Protein AF-A0A1B3LPW2-F1 (afdb_monomer_lite)

Radius of gyration: 14.61 Å; chains: 1; bounding box: 35×30×32 Å

Sequence (91 aa):
MATAPKDLSALEAATPTLIKKLAKMTKTLTPE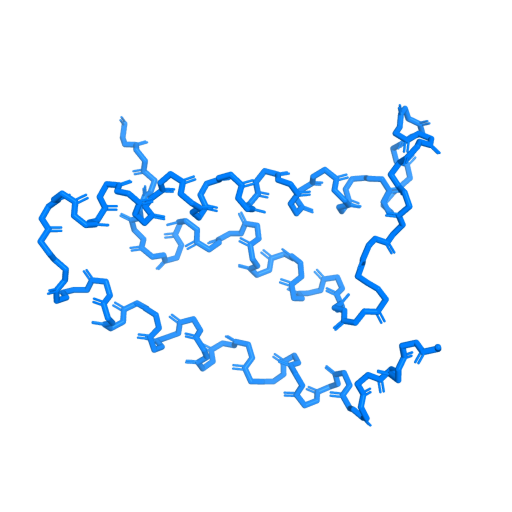EMQVLSEIVESAAIYTKLVQAHEEGDGDIVFMKPKSVHSTIKMKKAYANLSKKLGLEKK

Structure (mmCIF, N/CA/C/O backbone):
data_AF-A0A1B3LPW2-F1
#
_entry.id   AF-A0A1B3LPW2-F1
#
loop_
_atom_site.group_PDB
_atom_site.id
_atom_site.type_symbol
_atom_site.label_atom_id
_atom_site.label_alt_id
_atom_site.label_comp_id
_atom_site.label_asym_id
_atom_site.label_entity_id
_atom_site.label_seq_id
_atom_site.pdbx_PDB_ins_code
_atom_site.Cartn_x
_atom_site.Cartn_y
_atom_site.Cartn_z
_atom_site.occupancy
_atom_site.B_iso_or_equiv
_atom_site.auth_seq_id
_atom_site.auth_comp_id
_atom_site.auth_asym_id
_atom_site.auth_atom_id
_atom_site.pdbx_PDB_model_num
ATOM 1 N N . MET A 1 1 ? 22.897 -11.986 -2.408 1.00 34.09 1 MET A N 1
ATOM 2 C CA . MET A 1 1 ? 22.239 -11.522 -3.649 1.00 34.09 1 MET A CA 1
ATOM 3 C C . MET A 1 1 ? 20.737 -11.598 -3.422 1.00 34.09 1 MET A C 1
ATOM 5 O O . MET A 1 1 ? 20.262 -12.679 -3.105 1.00 34.09 1 MET A O 1
ATOM 9 N N . ALA A 1 2 ? 20.012 -10.478 -3.471 1.00 43.97 2 ALA A N 1
ATOM 10 C CA . ALA A 1 2 ? 18.553 -10.499 -3.364 1.00 43.97 2 ALA A CA 1
ATOM 11 C C . ALA A 1 2 ? 17.982 -11.004 -4.695 1.00 43.97 2 ALA A C 1
ATOM 13 O O . ALA A 1 2 ? 18.202 -10.388 -5.737 1.00 43.97 2 ALA A O 1
ATOM 14 N N . THR A 1 3 ? 17.318 -12.157 -4.677 1.00 45.81 3 THR A N 1
ATOM 15 C CA . THR A 1 3 ? 16.611 -12.698 -5.840 1.00 45.81 3 THR A CA 1
ATOM 16 C C . THR A 1 3 ? 15.519 -11.716 -6.247 1.00 45.81 3 THR A C 1
ATOM 18 O O . THR A 1 3 ? 14.588 -11.489 -5.474 1.00 45.81 3 THR A O 1
ATOM 21 N N . ALA A 1 4 ? 15.632 -11.132 -7.441 1.00 52.72 4 ALA A N 1
ATOM 22 C CA . ALA A 1 4 ? 14.557 -10.343 -8.025 1.00 52.72 4 ALA A CA 1
ATOM 23 C C . ALA A 1 4 ? 13.247 -11.161 -8.017 1.00 52.72 4 ALA A C 1
ATOM 25 O O . ALA A 1 4 ? 13.293 -12.359 -8.319 1.00 52.72 4 ALA A O 1
ATOM 26 N N . PRO A 1 5 ? 12.094 -10.567 -7.648 1.00 54.53 5 PRO A N 1
ATOM 27 C CA . PRO A 1 5 ? 10.810 -11.234 -7.718 1.00 54.53 5 PRO A CA 1
ATOM 28 C C . PRO A 1 5 ? 10.635 -11.804 -9.115 1.00 54.53 5 PRO A C 1
ATOM 30 O O . PRO A 1 5 ? 10.814 -11.090 -10.101 1.00 54.53 5 PRO A O 1
ATOM 33 N N . LYS A 1 6 ? 10.288 -13.091 -9.185 1.00 62.16 6 LYS A N 1
ATOM 34 C CA . LYS A 1 6 ? 10.183 -13.836 -10.444 1.00 62.16 6 LYS A CA 1
ATOM 35 C C . LYS A 1 6 ? 9.152 -13.256 -11.420 1.00 62.16 6 LYS A C 1
ATOM 37 O O . LYS A 1 6 ? 9.190 -13.636 -12.580 1.00 62.16 6 LYS A O 1
ATOM 42 N N . ASP A 1 7 ? 8.271 -12.351 -10.979 1.00 72.38 7 ASP A N 1
ATOM 43 C CA . ASP A 1 7 ? 7.284 -11.716 -11.850 1.00 72.38 7 ASP A CA 1
ATOM 44 C C . ASP A 1 7 ? 6.750 -10.381 -11.273 1.00 72.38 7 ASP A C 1
ATOM 46 O O . ASP A 1 7 ? 5.844 -10.343 -10.433 1.00 72.38 7 ASP A O 1
ATOM 50 N N . LEU A 1 8 ? 7.339 -9.255 -11.697 1.00 71.88 8 LEU A N 1
ATOM 51 C CA . LEU A 1 8 ? 6.893 -7.907 -11.302 1.00 71.88 8 LEU A CA 1
ATOM 52 C C . LEU A 1 8 ? 5.482 -7.587 -11.819 1.00 71.88 8 LEU A C 1
ATOM 54 O O . LEU A 1 8 ? 4.751 -6.829 -11.178 1.00 71.88 8 LEU A O 1
ATOM 58 N N . SER A 1 9 ? 5.077 -8.181 -12.942 1.00 74.75 9 SER A N 1
ATOM 59 C CA . SER A 1 9 ? 3.743 -8.000 -13.515 1.00 74.75 9 SER A CA 1
ATOM 60 C C . SER A 1 9 ? 2.679 -8.700 -12.672 1.00 74.75 9 SER A C 1
ATOM 62 O O . SER A 1 9 ? 1.623 -8.117 -12.415 1.00 74.75 9 SER A O 1
ATOM 64 N N . ALA A 1 10 ? 2.974 -9.897 -12.158 1.00 77.44 10 ALA A N 1
ATOM 65 C CA . ALA A 1 10 ? 2.092 -10.578 -11.211 1.00 77.44 10 ALA A CA 1
ATOM 66 C C . ALA A 1 10 ? 1.917 -9.781 -9.902 1.00 77.44 10 ALA A C 1
ATOM 68 O O . ALA A 1 10 ? 0.805 -9.676 -9.379 1.00 77.44 10 ALA A O 1
ATOM 69 N N . LEU A 1 11 ? 2.993 -9.167 -9.393 1.00 76.38 11 LEU A N 1
ATOM 70 C CA . LEU A 1 11 ? 2.935 -8.299 -8.209 1.00 76.38 11 LEU A CA 1
ATOM 71 C C . LEU A 1 11 ? 2.097 -7.037 -8.452 1.00 76.38 11 LEU A C 1
ATOM 73 O O . LEU A 1 11 ? 1.254 -6.678 -7.622 1.00 76.38 11 LEU A O 1
ATOM 77 N N . GLU A 1 12 ? 2.273 -6.383 -9.600 1.00 79.62 12 GLU A N 1
ATOM 78 C CA . GLU A 1 12 ? 1.475 -5.217 -9.987 1.00 79.62 12 GLU A CA 1
ATOM 79 C C . GLU A 1 12 ? -0.019 -5.573 -10.103 1.00 79.62 12 GLU A C 1
ATOM 81 O O . GLU A 1 12 ? -0.868 -4.849 -9.578 1.00 79.62 12 GLU A O 1
ATOM 86 N N . ALA A 1 13 ? -0.346 -6.731 -10.686 1.00 81.56 13 ALA A N 1
ATOM 87 C CA . ALA A 1 13 ? -1.721 -7.222 -10.796 1.00 81.56 13 ALA A CA 1
ATOM 88 C C . ALA A 1 13 ? -2.346 -7.591 -9.435 1.00 81.56 13 ALA A C 1
ATOM 90 O O . ALA A 1 13 ? -3.543 -7.386 -9.218 1.00 81.56 13 ALA A O 1
ATOM 91 N N . ALA A 1 14 ? -1.548 -8.096 -8.489 1.00 83.44 14 ALA A N 1
ATOM 92 C CA . ALA A 1 14 ? -2.003 -8.444 -7.141 1.00 83.44 14 ALA A CA 1
ATOM 93 C C . ALA A 1 14 ? -2.174 -7.223 -6.216 1.00 83.44 14 ALA A C 1
ATOM 95 O O . ALA A 1 14 ? -2.969 -7.263 -5.270 1.00 83.44 14 ALA A O 1
ATOM 96 N N . THR A 1 15 ? -1.468 -6.126 -6.501 1.00 81.62 15 THR A N 1
ATOM 97 C CA . THR A 1 15 ? -1.486 -4.876 -5.722 1.00 81.62 15 THR A CA 1
ATOM 98 C C . THR A 1 15 ? -2.904 -4.353 -5.420 1.00 81.62 15 THR A C 1
ATOM 100 O O . THR A 1 15 ? -3.207 -4.117 -4.248 1.00 81.62 15 THR A O 1
ATOM 103 N N . PRO A 1 16 ? -3.833 -4.205 -6.389 1.00 82.94 16 PRO A N 1
ATOM 104 C CA . PRO A 1 16 ? -5.196 -3.749 -6.092 1.00 82.94 16 PRO A CA 1
ATOM 105 C C . PRO A 1 16 ? -5.971 -4.703 -5.173 1.00 82.94 16 PRO A C 1
ATOM 107 O O . PRO A 1 16 ? -6.746 -4.250 -4.329 1.00 82.94 16 PRO A O 1
ATOM 110 N N . THR A 1 17 ? -5.759 -6.013 -5.301 1.00 86.69 17 THR A N 1
ATOM 111 C CA . THR A 1 17 ? -6.402 -7.021 -4.446 1.00 86.69 17 THR A CA 1
ATOM 112 C C . THR A 1 17 ? -5.900 -6.929 -3.007 1.00 86.69 17 THR A C 1
ATOM 114 O O . THR A 1 17 ? -6.702 -7.007 -2.075 1.00 86.69 17 THR A O 1
ATOM 117 N N . LEU A 1 18 ? -4.598 -6.706 -2.812 1.00 82.56 18 LEU A N 1
ATOM 118 C CA . LEU A 1 18 ? -4.009 -6.477 -1.490 1.00 82.56 18 LEU A CA 1
ATOM 119 C C . LEU A 1 18 ? -4.585 -5.220 -0.830 1.00 82.56 18 LEU A C 1
ATOM 121 O O . LEU A 1 18 ? -5.026 -5.284 0.315 1.00 82.56 18 LEU A O 1
ATOM 125 N N . ILE A 1 19 ? -4.682 -4.114 -1.572 1.00 84.25 19 ILE A N 1
ATOM 126 C CA . ILE A 1 19 ? -5.277 -2.865 -1.070 1.00 84.25 19 ILE A CA 1
ATOM 127 C C . ILE A 1 19 ? -6.736 -3.082 -0.648 1.00 84.25 19 ILE A C 1
ATOM 129 O O . ILE A 1 19 ? -7.139 -2.624 0.417 1.00 84.25 19 ILE A O 1
ATOM 133 N N . LYS A 1 20 ? -7.526 -3.827 -1.435 1.00 85.25 20 LYS A N 1
ATOM 134 C CA . LYS A 1 20 ? -8.911 -4.171 -1.067 1.00 85.25 20 LYS A CA 1
ATOM 135 C C . LYS A 1 20 ? -8.989 -4.995 0.220 1.00 85.25 20 LYS A C 1
ATOM 137 O O . LYS A 1 20 ? -9.880 -4.758 1.032 1.00 85.25 20 LYS A O 1
ATOM 142 N N . LYS A 1 21 ? -8.084 -5.962 0.409 1.00 85.88 21 LYS A N 1
ATOM 143 C CA . LYS A 1 21 ? -8.029 -6.764 1.643 1.00 85.88 21 LYS A CA 1
ATOM 144 C C . LYS A 1 21 ? -7.679 -5.895 2.848 1.00 85.88 21 LYS A C 1
ATOM 146 O O . LYS A 1 21 ? -8.387 -5.967 3.847 1.00 85.88 21 LYS A O 1
ATOM 151 N N . LEU A 1 22 ? -6.675 -5.028 2.717 1.00 82.88 22 LEU A N 1
ATOM 152 C CA . LEU A 1 22 ? -6.315 -4.060 3.755 1.00 82.88 22 LEU A CA 1
ATOM 153 C C . LEU A 1 22 ? -7.503 -3.154 4.100 1.00 82.88 22 LEU A C 1
ATOM 155 O O . LEU A 1 22 ? -7.855 -3.058 5.266 1.00 82.88 22 LEU A O 1
ATOM 159 N N . ALA A 1 23 ? -8.207 -2.607 3.105 1.00 84.12 23 ALA A N 1
ATOM 160 C CA . ALA A 1 23 ? -9.398 -1.776 3.317 1.00 84.12 23 ALA A CA 1
ATOM 161 C C . ALA A 1 23 ? -10.561 -2.512 4.005 1.00 84.12 23 ALA A C 1
ATOM 163 O O . ALA A 1 23 ? -11.437 -1.890 4.601 1.00 84.12 23 ALA A O 1
ATOM 164 N N . LYS A 1 24 ? -10.622 -3.843 3.890 1.00 85.94 24 LYS A N 1
ATOM 165 C CA . LYS A 1 24 ? -11.600 -4.651 4.626 1.00 85.94 24 LYS A CA 1
ATOM 166 C C . LYS A 1 24 ? -11.160 -4.860 6.074 1.00 85.94 24 LYS A C 1
ATOM 168 O O . LYS A 1 24 ? -12.004 -4.794 6.957 1.00 85.94 24 LYS A O 1
ATOM 173 N N . MET A 1 25 ? -9.866 -5.086 6.301 1.00 82.75 25 MET A N 1
ATOM 174 C CA . MET A 1 25 ? -9.294 -5.238 7.642 1.00 82.75 25 MET A CA 1
ATOM 175 C C . MET A 1 25 ? -9.333 -3.930 8.431 1.00 82.75 25 MET A C 1
ATOM 177 O O . MET A 1 25 ? -9.594 -3.963 9.624 1.00 82.75 25 MET A O 1
ATOM 181 N N . THR A 1 26 ? -9.165 -2.772 7.785 1.00 83.31 26 THR A N 1
ATOM 182 C CA . THR A 1 26 ? -9.248 -1.480 8.485 1.00 83.31 26 THR A CA 1
ATOM 183 C C . THR A 1 26 ? -10.615 -1.226 9.114 1.00 83.31 26 THR A C 1
ATOM 185 O O . THR A 1 26 ? -10.699 -0.552 10.131 1.00 83.31 26 THR A O 1
ATOM 188 N N . LYS A 1 27 ? -11.685 -1.821 8.573 1.00 83.06 27 LYS A N 1
ATOM 189 C CA . LYS A 1 27 ? -13.046 -1.709 9.126 1.00 83.06 27 LYS A CA 1
ATOM 190 C C . LYS A 1 27 ? -13.263 -2.496 10.417 1.00 83.06 27 LYS A C 1
ATOM 192 O O . LYS A 1 27 ? -14.288 -2.299 11.059 1.00 83.06 27 LYS A O 1
ATOM 197 N N . THR A 1 28 ? -12.368 -3.422 10.752 1.00 86.31 28 THR A N 1
ATOM 198 C CA . THR A 1 28 ? -12.471 -4.249 11.962 1.00 86.31 28 THR A CA 1
ATOM 199 C C . THR A 1 28 ? -11.532 -3.787 13.070 1.00 86.31 28 THR A C 1
ATOM 201 O O . THR A 1 28 ? -11.511 -4.413 14.122 1.00 86.31 28 THR A O 1
ATOM 204 N N . LEU A 1 29 ? -10.738 -2.741 12.826 1.00 84.38 29 LEU A N 1
ATOM 205 C CA . LEU A 1 29 ? -9.802 -2.198 13.803 1.00 84.38 29 LEU A CA 1
ATOM 206 C C . LEU A 1 29 ? -10.532 -1.332 14.823 1.00 84.38 29 LEU A C 1
ATOM 208 O O . LEU A 1 29 ? -11.490 -0.624 14.497 1.00 84.38 29 LEU A O 1
ATOM 212 N N . THR A 1 30 ? -10.033 -1.357 16.050 1.00 88.38 30 THR A N 1
ATOM 213 C CA . THR A 1 30 ? -10.405 -0.379 17.070 1.00 88.38 30 THR A CA 1
ATOM 214 C C . THR A 1 30 ? -9.860 1.011 16.701 1.00 88.38 30 THR A C 1
ATOM 216 O O . THR A 1 30 ? -8.936 1.123 15.889 1.00 88.38 30 THR A O 1
ATOM 219 N N . PRO A 1 31 ? -10.394 2.100 17.282 1.00 84.25 31 PRO A N 1
ATOM 220 C CA . PRO A 1 31 ? -9.905 3.453 17.007 1.00 84.25 31 PRO A CA 1
ATOM 221 C C . PRO A 1 31 ? -8.402 3.637 17.276 1.00 84.25 31 PRO A C 1
ATOM 223 O O . PRO A 1 31 ? -7.718 4.307 16.505 1.00 84.25 31 PRO A O 1
ATOM 226 N N . GLU A 1 32 ? -7.880 3.003 18.328 1.00 85.00 32 GLU A N 1
ATOM 227 C CA . GLU A 1 32 ? -6.464 3.060 18.717 1.00 85.00 32 GLU A CA 1
ATOM 228 C C . GLU A 1 32 ? -5.575 2.335 17.697 1.00 85.00 32 GLU A C 1
ATOM 230 O O . GLU A 1 32 ? -4.577 2.880 17.223 1.00 85.00 32 GLU A O 1
ATOM 235 N N . GLU A 1 33 ? -5.976 1.135 17.273 1.00 85.50 33 GLU A N 1
ATOM 236 C CA . GLU A 1 33 ? -5.276 0.384 16.225 1.00 85.50 33 GLU A CA 1
ATOM 237 C C . GLU A 1 33 ? -5.336 1.101 14.872 1.00 85.50 33 GLU A C 1
ATOM 239 O O . GLU A 1 33 ? -4.369 1.080 14.107 1.00 85.50 33 GLU A O 1
ATOM 244 N N . MET A 1 34 ? -6.457 1.765 14.575 1.00 84.31 34 MET A N 1
ATOM 245 C CA . MET A 1 34 ? -6.616 2.557 13.360 1.00 84.31 34 MET A CA 1
ATOM 246 C C . MET A 1 34 ? -5.676 3.766 13.354 1.00 84.31 34 MET A C 1
ATOM 248 O O . MET A 1 34 ? -5.108 4.085 12.309 1.00 84.31 34 MET A O 1
ATOM 252 N N . GLN A 1 35 ? -5.457 4.400 14.509 1.00 82.81 35 GLN A N 1
ATOM 253 C CA . GLN A 1 35 ? -4.509 5.503 14.648 1.00 82.81 35 GLN A CA 1
ATOM 254 C C . GLN A 1 35 ? -3.063 5.040 14.422 1.00 82.81 35 GLN A C 1
ATOM 256 O O . GLN A 1 35 ? -2.346 5.651 13.628 1.00 82.81 35 GLN A O 1
ATOM 261 N N . VAL A 1 36 ? -2.655 3.927 15.037 1.00 85.31 36 VAL A N 1
ATOM 262 C CA . VAL A 1 36 ? -1.314 3.352 14.825 1.00 85.31 36 VAL A CA 1
ATOM 263 C C . VAL A 1 36 ? -1.120 2.943 13.362 1.00 85.31 36 VAL A C 1
ATOM 265 O O . VAL A 1 36 ? -0.089 3.245 12.757 1.00 85.31 36 VAL A O 1
ATOM 268 N N . LEU A 1 37 ? -2.122 2.305 12.749 1.00 83.75 37 LEU A N 1
ATOM 269 C CA . LEU A 1 37 ? -2.062 1.939 11.335 1.00 83.75 37 LEU A CA 1
ATOM 270 C C . LEU A 1 37 ? -1.966 3.173 10.428 1.00 83.75 37 LEU A C 1
ATOM 272 O O . LEU A 1 37 ? -1.223 3.146 9.448 1.00 83.75 37 LEU A O 1
ATOM 276 N N . SER A 1 38 ? -2.689 4.245 10.751 1.00 82.56 38 SER A N 1
ATOM 277 C CA . SER A 1 38 ? -2.618 5.516 10.027 1.00 82.56 38 SER A CA 1
ATOM 278 C C . SER A 1 38 ? -1.197 6.067 10.013 1.00 82.56 38 SER A C 1
ATOM 280 O O . SER A 1 38 ? -0.675 6.372 8.944 1.00 82.56 38 SER A O 1
ATOM 282 N N . GLU A 1 39 ? -0.539 6.128 11.170 1.00 83.69 39 GLU A N 1
ATOM 283 C CA . GLU A 1 39 ? 0.826 6.653 11.293 1.00 83.69 39 GLU A CA 1
ATOM 284 C C . GLU A 1 39 ? 1.845 5.800 10.524 1.00 83.69 39 GLU A C 1
ATOM 286 O O . GLU A 1 39 ? 2.714 6.333 9.827 1.00 83.69 39 GLU A O 1
ATOM 291 N N . ILE A 1 40 ? 1.699 4.471 10.570 1.00 84.81 40 ILE A N 1
ATOM 292 C CA . ILE A 1 40 ? 2.538 3.545 9.795 1.00 84.81 40 ILE A CA 1
ATOM 293 C C . ILE A 1 40 ? 2.346 3.771 8.291 1.00 84.81 40 ILE A C 1
ATOM 295 O O . ILE A 1 40 ? 3.325 3.862 7.543 1.00 84.81 40 ILE A O 1
ATOM 299 N N . VAL A 1 41 ? 1.095 3.854 7.832 1.00 84.62 41 VAL A N 1
ATOM 300 C CA . VAL A 1 41 ? 0.770 4.000 6.406 1.00 84.62 41 VAL A CA 1
ATOM 301 C C . VAL A 1 41 ? 1.187 5.376 5.884 1.00 84.62 41 VAL A C 1
ATOM 303 O O . VAL A 1 41 ? 1.719 5.456 4.777 1.00 84.62 41 VAL A O 1
ATOM 306 N N . GLU A 1 42 ? 1.007 6.442 6.661 1.00 82.56 42 GLU A N 1
ATOM 307 C CA . GLU A 1 42 ? 1.469 7.793 6.318 1.00 82.56 42 GLU A CA 1
ATOM 308 C C . GLU A 1 42 ? 2.995 7.853 6.208 1.00 82.56 42 GLU A C 1
ATOM 310 O O . GLU A 1 42 ? 3.518 8.308 5.188 1.00 82.56 42 GLU A O 1
ATOM 315 N N . SER A 1 43 ? 3.717 7.319 7.197 1.00 80.94 43 SER A N 1
ATOM 316 C CA . SER A 1 43 ? 5.184 7.252 7.176 1.00 80.94 43 SER A CA 1
ATOM 317 C C . SER A 1 43 ? 5.701 6.470 5.960 1.00 80.94 43 SER A C 1
ATOM 319 O O . SER A 1 43 ? 6.570 6.941 5.216 1.00 80.94 43 SER A O 1
ATOM 321 N N . ALA A 1 44 ? 5.097 5.312 5.672 1.00 79.94 44 ALA A N 1
ATOM 322 C CA . ALA A 1 44 ? 5.436 4.507 4.501 1.00 79.94 44 ALA A CA 1
ATOM 323 C C . ALA A 1 44 ? 5.108 5.220 3.175 1.00 79.94 44 ALA A C 1
ATOM 325 O O . ALA A 1 44 ? 5.872 5.114 2.207 1.00 79.94 44 ALA A O 1
ATOM 326 N N . ALA A 1 45 ? 4.001 5.966 3.112 1.00 80.00 45 ALA A N 1
ATOM 327 C CA . ALA A 1 45 ? 3.615 6.738 1.935 1.00 80.00 45 ALA A CA 1
ATOM 328 C C . ALA A 1 45 ? 4.582 7.902 1.674 1.00 80.00 45 ALA A C 1
ATOM 330 O O . ALA A 1 45 ? 4.983 8.100 0.526 1.00 80.00 45 ALA A O 1
ATOM 331 N N . ILE A 1 46 ? 5.005 8.626 2.717 1.00 80.25 46 ILE A N 1
ATOM 332 C CA . ILE A 1 46 ? 6.014 9.695 2.623 1.00 80.25 46 ILE A CA 1
ATOM 333 C C . ILE A 1 46 ? 7.332 9.124 2.102 1.00 80.25 46 ILE A C 1
ATOM 335 O O . ILE A 1 46 ? 7.870 9.623 1.114 1.00 80.25 46 ILE A O 1
ATOM 339 N N . TYR A 1 47 ? 7.812 8.031 2.700 1.00 77.12 47 TYR A N 1
ATOM 340 C CA . TYR A 1 47 ? 9.038 7.378 2.247 1.00 77.12 47 TYR A CA 1
ATOM 341 C C . TYR A 1 47 ? 8.942 6.943 0.779 1.00 77.12 47 TYR A C 1
ATOM 343 O O . TYR A 1 47 ? 9.863 7.168 -0.005 1.00 77.12 47 TYR A O 1
ATOM 351 N N . THR A 1 48 ? 7.802 6.379 0.373 1.00 77.62 48 THR A N 1
ATOM 352 C CA . THR A 1 48 ? 7.582 5.960 -1.017 1.00 77.62 48 THR A CA 1
ATOM 353 C C . THR A 1 48 ? 7.577 7.146 -1.985 1.00 77.62 48 THR A C 1
ATOM 355 O O . THR A 1 48 ? 8.150 7.033 -3.068 1.00 77.62 48 THR A O 1
ATOM 358 N N . LYS A 1 49 ? 6.979 8.283 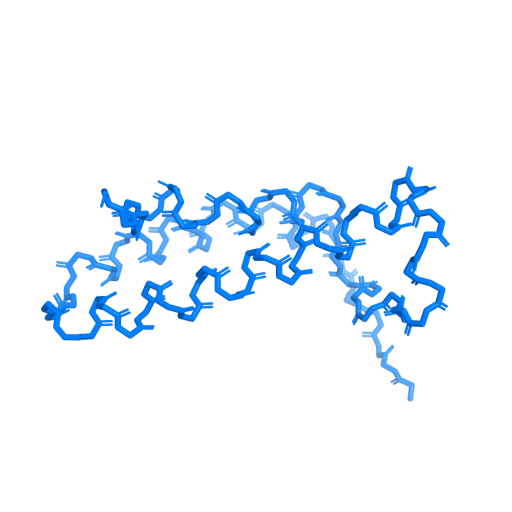-1.603 1.00 74.44 49 LYS A N 1
ATOM 359 C CA . LYS A 1 49 ? 7.003 9.520 -2.402 1.00 74.44 49 LYS A CA 1
ATOM 360 C C . LYS A 1 49 ? 8.424 10.056 -2.568 1.00 74.44 49 LYS A C 1
ATOM 362 O O . LYS A 1 49 ? 8.787 10.414 -3.679 1.00 74.44 49 LYS A O 1
ATOM 367 N N . LEU A 1 50 ? 9.234 10.047 -1.508 1.00 73.75 50 LEU A N 1
ATOM 368 C CA . LEU A 1 50 ? 10.639 10.472 -1.567 1.00 73.75 50 LEU A CA 1
ATOM 369 C C . LEU A 1 50 ? 11.473 9.573 -2.492 1.00 73.75 50 LEU A C 1
ATOM 371 O O . LEU A 1 50 ? 12.243 10.071 -3.307 1.00 73.75 50 LEU A O 1
ATOM 375 N N . VAL A 1 51 ? 11.281 8.249 -2.423 1.00 71.75 51 VAL A N 1
ATOM 376 C CA . VAL A 1 51 ? 11.927 7.309 -3.361 1.00 71.75 51 VAL A CA 1
ATOM 377 C C . VAL A 1 51 ? 11.479 7.576 -4.800 1.00 71.75 51 VAL A C 1
ATOM 379 O O . VAL A 1 51 ? 12.307 7.554 -5.706 1.00 71.75 51 VAL A O 1
ATOM 382 N N . GLN A 1 52 ? 10.183 7.814 -5.020 1.00 71.06 52 GLN A N 1
ATOM 383 C CA . GLN A 1 52 ? 9.647 8.096 -6.351 1.00 71.06 52 GLN A CA 1
ATOM 384 C C . GLN A 1 52 ? 10.203 9.411 -6.917 1.00 71.06 52 GLN A C 1
ATOM 386 O O . GLN A 1 52 ? 10.614 9.421 -8.070 1.00 71.06 52 GLN A O 1
ATOM 391 N N . ALA A 1 53 ? 10.255 10.484 -6.122 1.00 69.06 53 ALA A N 1
ATOM 392 C CA . ALA A 1 53 ? 10.798 11.777 -6.544 1.00 69.06 53 ALA A CA 1
ATOM 393 C C . ALA A 1 53 ? 12.269 11.658 -6.974 1.00 69.06 53 ALA A C 1
ATOM 395 O O . ALA A 1 53 ? 12.641 12.121 -8.049 1.00 69.06 53 ALA A O 1
ATOM 396 N N . HIS A 1 54 ? 13.079 10.927 -6.200 1.00 67.94 54 HIS A N 1
ATOM 397 C CA . HIS A 1 54 ? 14.460 10.618 -6.574 1.00 67.94 54 HIS A CA 1
ATOM 398 C C . HIS A 1 54 ? 14.554 9.838 -7.902 1.00 67.94 54 HIS A C 1
ATOM 400 O O . HIS A 1 54 ? 15.395 10.138 -8.744 1.00 67.94 54 HIS A O 1
ATOM 406 N N . GLU A 1 55 ? 13.686 8.845 -8.125 1.00 66.38 55 GLU A N 1
ATOM 407 C CA . GLU A 1 55 ? 13.657 8.084 -9.387 1.00 66.38 55 GLU A CA 1
ATOM 408 C C . GLU A 1 55 ? 13.155 8.899 -10.589 1.00 66.38 55 GLU A C 1
ATOM 410 O O . GLU A 1 55 ? 13.522 8.592 -11.723 1.00 66.38 55 GLU A O 1
ATOM 415 N N . GLU A 1 56 ? 12.333 9.923 -10.356 1.00 68.94 56 GLU A N 1
ATOM 416 C CA . GLU A 1 56 ? 11.809 10.838 -11.380 1.00 68.94 56 GLU A CA 1
ATOM 417 C C . GLU A 1 56 ? 12.773 12.004 -11.696 1.00 68.94 56 GLU A C 1
ATOM 419 O O . GLU A 1 56 ? 12.470 12.821 -12.565 1.00 68.94 56 GLU A O 1
ATOM 424 N N . GLY A 1 57 ? 13.960 12.037 -11.075 1.00 61.28 57 GLY A N 1
ATOM 425 C CA . GLY A 1 57 ? 15.045 12.964 -11.417 1.00 61.28 57 GLY A CA 1
ATOM 426 C C . GLY A 1 57 ? 15.251 14.123 -10.442 1.00 61.28 57 GLY A C 1
ATOM 427 O O . GLY A 1 57 ? 15.982 15.054 -10.775 1.00 61.28 57 GLY A O 1
ATOM 428 N N . ASP A 1 58 ? 14.645 14.077 -9.252 1.00 59.47 58 ASP A N 1
ATOM 429 C CA . ASP A 1 58 ? 14.878 15.071 -8.201 1.00 59.47 58 ASP A CA 1
ATOM 430 C C . ASP A 1 58 ? 16.276 14.856 -7.580 1.00 59.47 58 ASP A C 1
ATOM 432 O O . ASP A 1 58 ? 16.514 13.931 -6.794 1.00 59.47 58 ASP A O 1
ATOM 436 N N . GLY A 1 59 ? 17.240 15.663 -8.034 1.00 50.00 59 GLY A N 1
ATOM 437 C CA . GLY A 1 59 ? 18.682 15.468 -7.834 1.00 50.00 59 GLY A CA 1
ATOM 438 C C . GLY A 1 59 ? 19.199 15.686 -6.408 1.00 50.00 59 GLY A C 1
ATOM 439 O O . GLY A 1 59 ? 20.358 15.376 -6.140 1.00 50.00 59 GLY A O 1
ATOM 440 N N . ASP A 1 60 ? 18.363 16.164 -5.486 1.00 54.16 60 ASP A N 1
ATOM 441 C CA . ASP A 1 60 ? 18.776 16.500 -4.115 1.00 54.16 60 ASP A CA 1
ATOM 442 C C . ASP A 1 60 ? 18.845 15.291 -3.164 1.00 54.16 60 ASP A C 1
ATOM 444 O O . ASP A 1 60 ? 19.336 15.405 -2.039 1.00 54.16 60 ASP A O 1
ATOM 448 N N . ILE A 1 61 ? 18.428 14.095 -3.598 1.00 52.78 61 ILE A N 1
ATOM 449 C CA . ILE A 1 61 ? 18.417 12.886 -2.753 1.00 52.78 61 ILE A CA 1
ATOM 450 C C . ILE A 1 61 ? 19.521 11.892 -3.159 1.00 52.78 61 ILE A C 1
ATOM 452 O O . ILE A 1 61 ? 19.302 10.688 -3.247 1.00 52.78 61 ILE A O 1
ATOM 456 N N . VAL A 1 62 ? 20.748 12.384 -3.354 1.00 51.44 6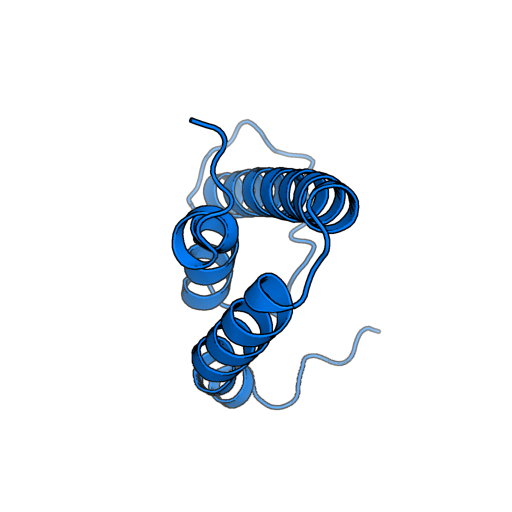2 VAL A N 1
ATOM 457 C CA . VAL A 1 62 ? 21.933 11.622 -3.824 1.00 51.44 62 VAL A CA 1
ATOM 458 C C . VAL A 1 62 ? 22.252 10.358 -2.989 1.00 51.44 62 VAL A C 1
ATOM 460 O O . VAL A 1 62 ? 22.933 9.446 -3.457 1.00 51.44 62 VAL A O 1
ATOM 463 N N . PHE A 1 63 ? 21.739 10.252 -1.757 1.00 50.91 63 PHE A N 1
ATOM 464 C CA . PHE A 1 63 ? 22.008 9.133 -0.841 1.00 50.91 63 PHE A CA 1
ATOM 465 C C . PHE A 1 63 ? 20.878 8.102 -0.693 1.00 50.91 63 PHE A C 1
ATOM 467 O O . PHE A 1 63 ? 21.083 7.078 -0.024 1.00 5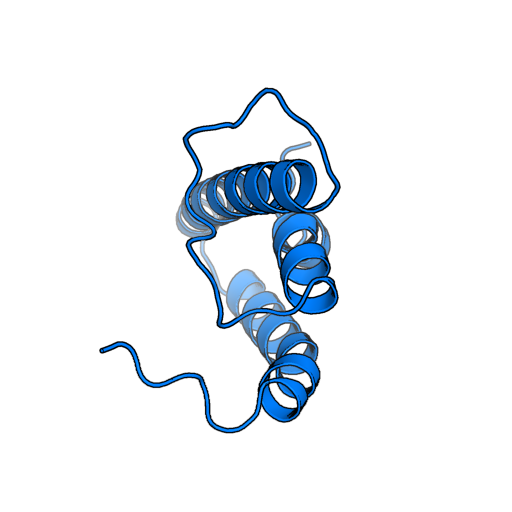0.91 63 PHE A O 1
ATOM 474 N N . MET A 1 64 ? 19.706 8.285 -1.314 1.00 50.91 64 MET A N 1
ATOM 475 C CA . MET A 1 64 ? 18.686 7.229 -1.304 1.00 50.91 64 MET A CA 1
ATOM 476 C C . MET A 1 64 ? 19.007 6.196 -2.380 1.00 50.91 64 MET A C 1
ATOM 478 O O . MET A 1 64 ? 18.511 6.246 -3.501 1.00 50.91 64 MET A O 1
ATOM 482 N N . LYS A 1 65 ? 19.816 5.190 -2.007 1.00 52.47 65 LYS A N 1
ATOM 483 C CA . LYS A 1 65 ? 19.897 3.940 -2.779 1.00 52.47 65 LYS A CA 1
ATOM 484 C C . LYS A 1 65 ? 18.467 3.506 -3.131 1.00 52.47 65 LYS A C 1
ATOM 486 O O . LYS A 1 65 ? 17.641 3.476 -2.211 1.00 52.47 65 LYS A O 1
ATOM 491 N N . PRO A 1 66 ? 18.166 3.137 -4.391 1.00 52.06 66 PRO A N 1
ATOM 492 C CA . PRO A 1 66 ? 16.850 2.634 -4.763 1.00 52.06 66 PRO A CA 1
ATOM 493 C C . PRO A 1 66 ? 16.592 1.350 -3.967 1.00 52.06 66 PRO A C 1
ATOM 495 O O . PRO A 1 66 ? 17.048 0.266 -4.324 1.00 52.06 66 PRO A O 1
ATOM 498 N N . LYS A 1 67 ? 15.924 1.470 -2.813 1.00 50.50 67 LYS A N 1
ATOM 499 C CA . LYS A 1 67 ? 15.772 0.351 -1.870 1.00 50.50 67 LYS A CA 1
ATOM 500 C C . LYS A 1 67 ? 14.784 -0.703 -2.354 1.00 50.50 67 LYS A C 1
ATOM 502 O O . LYS A 1 67 ? 14.713 -1.769 -1.756 1.00 50.50 67 LYS A O 1
ATOM 507 N N . SER A 1 68 ? 14.058 -0.456 -3.442 1.00 53.16 6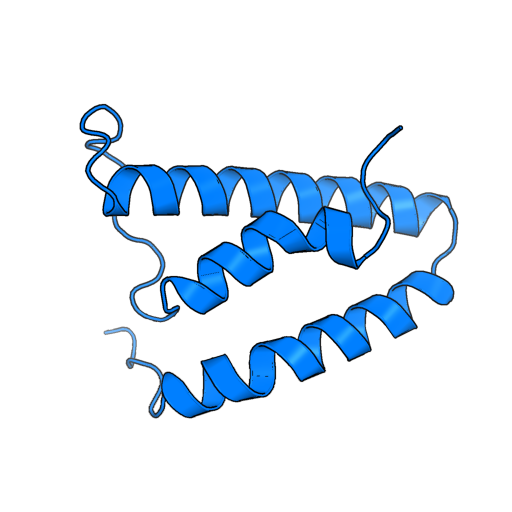8 SER A N 1
ATOM 508 C CA . SER A 1 68 ? 13.159 -1.455 -4.004 1.00 53.16 68 SER A CA 1
ATOM 509 C C . SER A 1 68 ? 13.324 -1.578 -5.513 1.00 53.16 68 SER A C 1
ATOM 511 O O . SER A 1 68 ? 12.520 -1.078 -6.299 1.00 53.16 68 SER A O 1
ATOM 513 N N . VAL A 1 69 ? 14.327 -2.367 -5.902 1.00 54.53 69 VAL A N 1
ATOM 514 C CA . VAL A 1 69 ? 14.453 -3.023 -7.220 1.00 54.53 69 VAL A CA 1
ATOM 515 C C . VAL A 1 69 ? 13.287 -3.991 -7.525 1.00 54.53 69 VAL A C 1
ATOM 517 O O . VAL A 1 69 ? 13.327 -4.746 -8.492 1.00 54.53 69 VAL A O 1
ATOM 520 N N . HIS A 1 70 ? 12.259 -4.033 -6.671 1.00 61.56 70 HIS A N 1
ATOM 521 C CA . HIS A 1 70 ? 11.207 -5.051 -6.646 1.00 61.56 70 HIS A CA 1
ATOM 522 C C . HIS A 1 70 ? 9.789 -4.467 -6.735 1.00 61.56 70 HIS A C 1
ATOM 524 O O . HIS A 1 70 ? 8.809 -5.184 -6.553 1.00 61.56 70 HIS A O 1
ATOM 530 N N . SER A 1 71 ? 9.661 -3.167 -7.005 1.00 65.44 71 SER A N 1
ATOM 531 C CA . SER A 1 71 ? 8.364 -2.496 -7.139 1.00 65.44 71 SER A CA 1
ATOM 532 C C . SER A 1 71 ? 8.379 -1.531 -8.313 1.00 65.44 71 SER A C 1
ATOM 534 O O . SER A 1 71 ? 9.266 -0.679 -8.399 1.00 65.44 71 SER A O 1
ATOM 536 N N . THR A 1 72 ? 7.384 -1.653 -9.190 1.00 76.50 72 THR A N 1
ATOM 537 C CA . THR A 1 72 ? 7.212 -0.773 -10.350 1.00 76.50 72 THR A CA 1
ATOM 538 C C . THR A 1 72 ? 6.766 0.627 -9.916 1.00 76.50 72 THR A C 1
ATOM 540 O O . THR A 1 72 ? 6.257 0.823 -8.807 1.00 76.50 72 THR A O 1
ATOM 543 N N . ILE A 1 73 ? 6.896 1.616 -10.806 1.00 78.75 73 ILE A N 1
ATOM 544 C CA . ILE A 1 73 ? 6.409 2.989 -10.574 1.00 78.75 73 ILE A CA 1
ATOM 545 C C . ILE A 1 73 ? 4.915 2.990 -10.211 1.00 78.75 73 ILE A C 1
ATOM 547 O O . ILE A 1 73 ? 4.480 3.723 -9.325 1.00 78.75 73 ILE A O 1
ATOM 551 N N . LYS A 1 74 ? 4.113 2.132 -10.850 1.00 78.88 74 LYS A N 1
ATOM 552 C CA . LYS A 1 74 ? 2.677 2.022 -10.562 1.00 78.88 74 LYS A CA 1
ATOM 553 C C . LYS A 1 74 ? 2.408 1.482 -9.160 1.00 78.88 74 LYS A C 1
ATOM 555 O O . LYS A 1 74 ? 1.514 1.991 -8.486 1.00 78.88 74 LYS A O 1
ATOM 560 N N . MET A 1 75 ? 3.189 0.504 -8.700 1.00 77.25 75 MET A N 1
ATOM 561 C CA . MET A 1 75 ? 3.098 0.006 -7.325 1.00 77.25 75 MET A CA 1
ATOM 562 C C . MET A 1 75 ? 3.458 1.106 -6.321 1.00 77.25 75 MET A C 1
ATOM 564 O O . MET A 1 75 ? 2.711 1.329 -5.373 1.00 77.25 75 MET A O 1
ATOM 568 N N . LYS A 1 76 ? 4.536 1.861 -6.571 1.00 78.31 76 LYS A N 1
ATOM 569 C CA . LYS A 1 76 ? 4.942 2.996 -5.722 1.00 78.31 76 LYS A CA 1
ATOM 570 C C . LYS A 1 76 ? 3.854 4.065 -5.649 1.00 78.31 76 LYS A C 1
ATOM 572 O O . LYS A 1 76 ? 3.468 4.460 -4.553 1.00 78.31 76 LYS A O 1
ATOM 577 N N . LYS A 1 77 ? 3.254 4.435 -6.785 1.00 80.31 77 LYS A N 1
ATOM 578 C CA . LYS A 1 77 ? 2.087 5.333 -6.825 1.00 80.31 77 LYS A CA 1
ATOM 579 C C . LYS A 1 77 ? 0.897 4.769 -6.047 1.00 80.31 77 LYS A C 1
ATOM 581 O O . LYS A 1 77 ? 0.188 5.519 -5.380 1.00 80.31 77 LYS A O 1
ATOM 586 N N . ALA A 1 78 ? 0.653 3.461 -6.111 1.00 82.00 78 ALA A N 1
ATOM 587 C CA . ALA A 1 78 ? -0.425 2.831 -5.356 1.00 82.00 78 ALA A CA 1
ATOM 588 C C . ALA A 1 78 ? -0.179 2.879 -3.836 1.00 82.00 78 ALA A C 1
ATOM 590 O O . ALA A 1 78 ? -1.123 3.155 -3.097 1.00 82.00 78 ALA A O 1
ATOM 591 N N . TYR A 1 79 ? 1.063 2.674 -3.384 1.00 80.62 79 TYR A N 1
ATOM 592 C CA . TYR A 1 79 ? 1.453 2.767 -1.973 1.00 80.62 79 TYR A CA 1
ATOM 593 C C . TYR A 1 79 ? 1.463 4.209 -1.455 1.00 80.62 79 TYR A C 1
ATOM 595 O O . TYR A 1 79 ? 0.945 4.473 -0.375 1.00 80.62 79 TYR A O 1
ATOM 603 N N . ALA A 1 80 ? 1.954 5.161 -2.250 1.00 80.38 80 ALA A N 1
ATOM 604 C CA . ALA A 1 80 ? 1.931 6.587 -1.919 1.00 80.38 80 ALA A CA 1
ATOM 605 C C . ALA A 1 80 ? 0.505 7.134 -1.711 1.00 80.38 80 ALA A C 1
ATOM 607 O O . ALA A 1 80 ? 0.318 8.105 -0.983 1.00 80.38 80 ALA A O 1
ATOM 608 N N . ASN A 1 81 ? -0.494 6.510 -2.345 1.00 82.69 81 ASN A N 1
ATOM 609 C CA . ASN A 1 81 ? -1.914 6.847 -2.212 1.00 82.69 81 ASN A CA 1
ATOM 610 C C . ASN A 1 81 ? -2.675 5.890 -1.272 1.00 82.69 81 ASN A C 1
ATOM 612 O O . ASN A 1 81 ? -3.910 5.894 -1.259 1.00 82.69 81 ASN A O 1
ATOM 616 N N . LEU A 1 82 ? -1.974 5.026 -0.530 1.00 81.94 82 LEU A N 1
ATOM 617 C CA . LEU A 1 82 ? -2.602 3.998 0.296 1.00 81.94 82 LEU A CA 1
ATOM 618 C C . LEU A 1 82 ? -3.401 4.602 1.454 1.00 81.94 82 LEU A C 1
ATOM 620 O O . LEU A 1 82 ? -4.535 4.183 1.659 1.00 81.94 82 LEU A O 1
ATOM 624 N N . SER A 1 83 ? -2.865 5.615 2.145 1.00 80.56 83 SER A N 1
ATOM 625 C CA . SER A 1 83 ? -3.565 6.336 3.224 1.00 80.56 83 SER A CA 1
ATOM 626 C C . SER A 1 83 ? -4.935 6.840 2.762 1.00 80.56 83 SER A C 1
ATOM 628 O O . SER A 1 83 ? -5.959 6.516 3.364 1.00 80.56 83 SER A O 1
ATOM 630 N N . LYS A 1 84 ? -4.966 7.516 1.608 1.00 82.06 84 LYS A N 1
ATOM 631 C CA . LYS A 1 84 ? -6.187 8.011 0.964 1.00 82.06 84 LYS A CA 1
ATOM 632 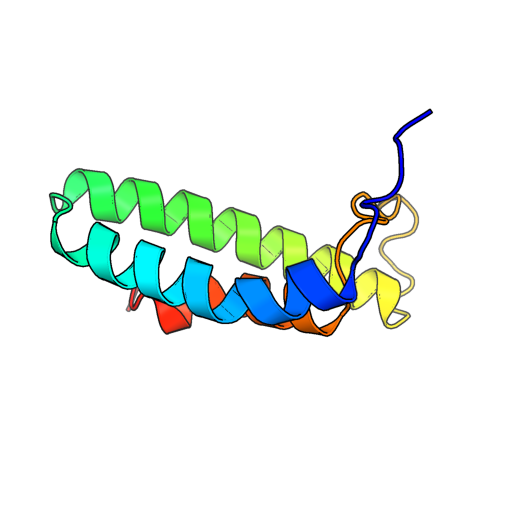C C . LYS A 1 84 ? -7.161 6.893 0.603 1.00 82.06 84 LYS A C 1
ATOM 634 O O . LYS A 1 84 ? -8.358 7.001 0.854 1.00 82.06 84 LYS A O 1
ATOM 639 N N . LYS A 1 85 ? -6.667 5.789 0.031 1.00 81.06 85 LYS A N 1
ATOM 640 C CA . LYS A 1 85 ? -7.511 4.637 -0.339 1.00 81.06 85 LYS A CA 1
ATOM 641 C C . LYS A 1 85 ? -8.090 3.895 0.862 1.00 81.06 85 LYS A C 1
ATOM 643 O O . LYS A 1 85 ? -9.153 3.294 0.731 1.00 81.06 85 LYS A O 1
ATOM 648 N N . LEU A 1 86 ? -7.391 3.904 1.992 1.00 79.19 86 LEU A N 1
ATOM 649 C CA . LEU A 1 86 ? -7.844 3.279 3.230 1.00 79.19 86 LEU A CA 1
ATOM 650 C C . LEU A 1 86 ? -8.720 4.213 4.079 1.00 79.19 86 LEU A C 1
ATOM 652 O O . LEU A 1 86 ? -9.263 3.759 5.081 1.00 79.19 86 LEU A O 1
ATOM 656 N N . GLY A 1 87 ? -8.892 5.479 3.673 1.00 76.62 87 GLY A N 1
ATOM 657 C CA . GLY A 1 87 ? -9.639 6.478 4.440 1.00 76.62 87 GLY A CA 1
ATOM 658 C C . GLY A 1 87 ? -8.946 6.863 5.748 1.00 76.62 87 GLY A C 1
ATOM 659 O O . GLY A 1 87 ? -9.623 7.235 6.699 1.00 76.62 87 GLY A O 1
ATOM 660 N N . LEU A 1 88 ? -7.618 6.726 5.796 1.00 75.31 88 LEU A N 1
ATOM 661 C CA . LEU A 1 88 ? -6.799 6.957 6.987 1.00 75.31 88 LEU A CA 1
ATOM 662 C C . LEU A 1 88 ? -6.188 8.363 7.030 1.00 75.31 88 LEU A C 1
ATOM 664 O O . LEU A 1 88 ? -5.500 8.678 7.983 1.00 75.31 88 LEU A O 1
ATOM 668 N N . GLU A 1 89 ? -6.392 9.208 6.014 1.00 66.81 89 GLU A N 1
ATOM 669 C CA . GLU A 1 89 ? -5.855 10.574 6.049 1.00 66.81 89 GLU A CA 1
ATOM 670 C C . GLU A 1 89 ? -6.447 11.335 7.243 1.00 66.81 89 GLU A C 1
ATOM 672 O O . GLU A 1 89 ? -7.673 11.450 7.369 1.00 66.81 89 GLU A O 1
ATOM 677 N N . LYS A 1 90 ? -5.575 11.851 8.120 1.00 56.88 90 LYS A N 1
ATOM 678 C CA . LYS A 1 90 ? -5.985 12.787 9.171 1.00 56.88 90 LYS A CA 1
ATOM 679 C C . LYS A 1 90 ? -6.671 13.992 8.507 1.00 56.88 90 LYS A C 1
ATOM 681 O O . LYS A 1 90 ? -6.096 14.619 7.619 1.00 56.88 90 LYS A O 1
ATOM 686 N N . LYS A 1 91 ? -7.922 14.253 8.902 1.00 47.00 91 LYS A N 1
ATOM 687 C CA . LYS A 1 91 ? -8.645 15.492 8.574 1.00 47.00 91 LYS A CA 1
ATOM 688 C C . LYS A 1 91 ? -7.962 16.699 9.199 1.00 47.00 91 LYS A C 1
ATOM 690 O O . LYS A 1 91 ? -7.473 16.550 10.340 1.00 47.00 91 LYS A O 1
#

Foldseek 3Di:
DDDADPDQPVVLVCLVVVLVVVLVVLVVDDPVVLLVVLVVLQVQLVVLVVLLCVVVPVPPPVPPDNPPPHHDSSSSVSSNCSCVSSVSDDD

Secondary structure (DSSP, 8-state):
-----S-HHHHHHHHHHHHHHHHHHGGGS-HHHHHHHHHHHHHHHHHHHHHHHHHTT-TT-TT-----TT--HHHHHHHHTHHHHHT----

pLDDT: mean 73.11, std 12.98, range [34.09, 88.38]